Protein AF-A0A350Q6W4-F1 (afdb_monomer_lite)

Secondary structure (DSSP, 8-state):
--TT----TTEEEEEETTEEEEEEEHHHHHHHH-S------TT----PPP-------TTTTTTTT-S-TTS-HHHIIIIIIHHHHHH--HHHHHHH--

Foldseek 3Di:
DDPVPDDALQKDFDDDPRDTPDIDHPVVVCVVPPDDDDDDDNPDDDDPDDDDPDDDFQQCVVVVNPQDPPDDPVCSVPVGRVVSVVPDDPVSSVVRND

Sequence (98 aa):
MDTDRTIWSDGAVVVRAGRITEVGHRSTITKRHGDVKTLGGANSLVTPGFVNAHQHLTGDRLIRSCIPDNLVAREAIFNWAVPIHAAHTGDDDELSAT

Radius of gyration: 22.12 Å; chains: 1; bounding box: 45×29×52 Å

Structure (mmCIF, N/CA/C/O backbone):
data_AF-A0A350Q6W4-F1
#
_entry.id   AF-A0A350Q6W4-F1
#
loop_
_atom_site.group_PDB
_atom_site.id
_atom_site.type_symbol
_atom_site.label_atom_id
_atom_site.label_alt_id
_atom_site.label_comp_id
_atom_site.label_asym_id
_atom_site.label_entity_id
_atom_site.label_seq_id
_atom_site.pdbx_PDB_ins_code
_atom_site.Cartn_x
_atom_site.Cartn_y
_atom_site.Cartn_z
_atom_site.occupancy
_atom_site.B_iso_or_equiv
_atom_site.auth_seq_id
_atom_site.auth_comp_id
_atom_site.auth_asym_id
_atom_site.auth_atom_id
_atom_site.pdbx_PDB_model_num
ATOM 1 N N . MET A 1 1 ? -5.044 10.792 6.874 1.00 74.00 1 MET A N 1
ATOM 2 C CA . MET A 1 1 ? -4.740 10.660 8.314 1.00 74.00 1 MET A CA 1
ATOM 3 C C . MET A 1 1 ? -5.449 11.799 9.016 1.00 74.00 1 MET A C 1
ATOM 5 O O . MET A 1 1 ? -5.593 12.844 8.389 1.00 74.00 1 MET A O 1
ATOM 9 N N . ASP A 1 2 ? -5.971 11.589 10.218 1.00 87.62 2 ASP A N 1
ATOM 10 C CA . ASP A 1 2 ? -6.573 12.681 10.981 1.00 87.62 2 ASP A CA 1
ATOM 11 C C . ASP A 1 2 ? -5.498 13.690 11.414 1.00 87.62 2 ASP A C 1
ATOM 13 O O . ASP A 1 2 ? -4.300 13.390 11.404 1.00 87.62 2 ASP A O 1
ATOM 17 N N . THR A 1 3 ? -5.917 14.910 11.743 1.00 94.25 3 THR A N 1
ATOM 18 C CA . THR A 1 3 ? -5.007 15.998 12.136 1.00 94.25 3 THR A CA 1
ATOM 19 C C . THR A 1 3 ? -4.193 15.654 13.374 1.00 94.25 3 THR A C 1
ATOM 21 O O . THR A 1 3 ? -3.026 16.029 13.462 1.00 94.25 3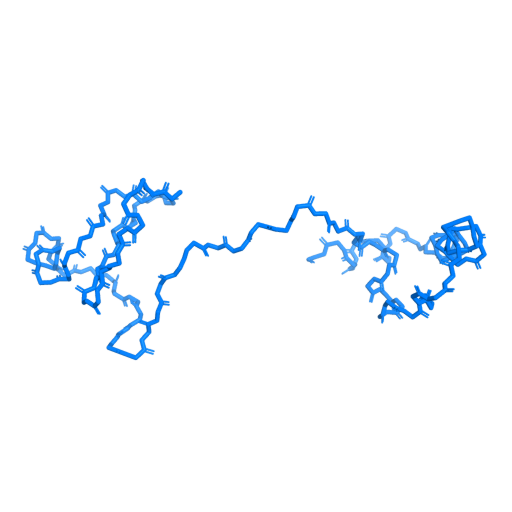 THR A O 1
ATOM 24 N N . ASP A 1 4 ? -4.786 14.879 14.278 1.00 94.94 4 ASP A N 1
ATOM 25 C CA . ASP A 1 4 ? -4.203 14.556 15.578 1.00 94.94 4 ASP A CA 1
ATOM 26 C C . ASP A 1 4 ? -3.266 13.344 15.514 1.00 94.94 4 ASP A C 1
ATOM 28 O O . ASP A 1 4 ? -2.612 13.014 16.503 1.00 94.94 4 ASP A O 1
ATOM 32 N N . ARG A 1 5 ? -3.161 12.694 14.341 1.00 92.12 5 ARG A N 1
ATOM 33 C CA . ARG A 1 5 ? -2.379 11.468 14.130 1.00 92.12 5 ARG A CA 1
ATOM 34 C C . ARG A 1 5 ? -2.736 10.402 15.167 1.00 92.12 5 ARG A C 1
ATOM 36 O O . ARG A 1 5 ? -1.849 9.819 15.791 1.00 92.12 5 ARG A O 1
ATOM 43 N N . THR A 1 6 ? -4.032 10.159 15.353 1.00 94.44 6 THR A N 1
ATOM 44 C CA . THR A 1 6 ? -4.534 9.275 16.407 1.00 94.44 6 THR A CA 1
ATOM 45 C C . THR A 1 6 ? -3.953 7.870 16.273 1.00 94.44 6 THR A C 1
ATOM 47 O O . THR A 1 6 ? -3.995 7.251 15.207 1.00 94.44 6 THR A O 1
ATOM 50 N N . ILE A 1 7 ? -3.459 7.340 17.393 1.00 94.69 7 ILE A N 1
ATOM 51 C CA . ILE A 1 7 ? -2.990 5.960 17.524 1.00 94.69 7 ILE A CA 1
ATOM 52 C C . ILE A 1 7 ? -3.859 5.247 18.561 1.00 94.69 7 ILE A C 1
ATOM 54 O O . ILE A 1 7 ? -3.944 5.670 19.712 1.00 94.69 7 ILE A O 1
ATOM 58 N N . TRP A 1 8 ? -4.456 4.124 18.165 1.00 95.44 8 TRP A N 1
ATOM 59 C CA . TRP A 1 8 ? -5.194 3.236 19.063 1.00 95.44 8 TRP A CA 1
ATOM 60 C C . TRP A 1 8 ? -4.311 2.041 19.448 1.00 95.44 8 TRP A C 1
ATOM 62 O O . TRP A 1 8 ? -4.182 1.099 18.671 1.00 95.44 8 TRP A O 1
ATOM 72 N N . SER A 1 9 ? -3.701 2.069 20.636 1.00 93.38 9 SER A N 1
ATOM 73 C CA . SER A 1 9 ? -2.792 1.009 21.117 1.00 93.38 9 SER A CA 1
ATOM 74 C C . SER A 1 9 ? -3.479 -0.344 21.372 1.00 93.38 9 SER A C 1
ATOM 76 O O . SER A 1 9 ? -2.863 -1.383 21.169 1.00 93.38 9 SER A O 1
ATOM 78 N N . ASP A 1 10 ? -4.761 -0.335 21.746 1.00 96.12 10 ASP A N 1
ATOM 79 C CA . ASP A 1 10 ? -5.666 -1.500 21.747 1.00 96.12 10 ASP A CA 1
ATOM 80 C C . ASP A 1 10 ? -6.902 -1.161 20.902 1.00 96.12 10 ASP A C 1
ATOM 82 O O . ASP A 1 10 ? -8.007 -0.915 21.400 1.00 96.12 10 ASP A O 1
ATOM 86 N N . GLY A 1 11 ? -6.657 -0.991 19.603 1.00 96.12 11 GLY A N 1
ATOM 87 C CA . GLY A 1 11 ? -7.646 -0.557 18.625 1.00 96.12 11 GLY A CA 1
ATOM 88 C C . GLY A 1 11 ? -8.359 -1.700 17.911 1.00 96.12 11 GLY A C 1
ATOM 89 O O . GLY A 1 11 ? -7.856 -2.816 17.802 1.00 96.12 11 GLY A O 1
ATOM 90 N N . ALA A 1 12 ? -9.529 -1.395 17.360 1.00 96.31 12 ALA A N 1
ATOM 91 C CA . ALA A 1 12 ? -10.198 -2.221 16.368 1.00 96.31 12 ALA A CA 1
ATOM 92 C C . ALA A 1 12 ? -10.752 -1.356 15.230 1.00 96.31 12 ALA A C 1
ATOM 94 O O . ALA A 1 12 ? -11.032 -0.166 15.397 1.00 96.31 12 ALA A O 1
ATOM 95 N N . VAL A 1 13 ? -10.917 -1.983 14.067 1.00 96.44 13 VAL A N 1
ATOM 96 C CA . VAL A 1 13 ? -11.507 -1.389 12.866 1.00 96.44 13 VAL A CA 1
ATOM 97 C C . VAL A 1 13 ? -12.654 -2.284 12.422 1.00 96.44 13 VAL A C 1
ATOM 99 O O . VAL A 1 13 ? -12.476 -3.491 12.261 1.00 96.44 13 VAL A O 1
ATOM 102 N N . VAL A 1 14 ? -13.829 -1.701 12.210 1.00 97.19 14 VAL A N 1
ATOM 103 C CA . VAL A 1 14 ? -14.993 -2.418 11.684 1.00 97.19 14 VAL A CA 1
ATOM 104 C C . VAL A 1 14 ? -15.074 -2.187 10.186 1.00 97.19 14 VAL A C 1
ATOM 106 O O . VAL A 1 14 ? -15.138 -1.044 9.731 1.00 97.19 14 VAL A O 1
ATOM 109 N N . VAL A 1 15 ? -15.101 -3.282 9.426 1.00 96.44 15 VAL A N 1
ATOM 110 C CA . VAL A 1 15 ? -15.235 -3.258 7.968 1.00 96.44 15 VAL A CA 1
ATOM 111 C C . VAL A 1 15 ? -16.533 -3.945 7.556 1.00 96.44 15 VAL A C 1
ATOM 113 O O . VAL A 1 15 ? -16.811 -5.078 7.956 1.00 96.44 15 VAL A O 1
ATOM 116 N N . ARG A 1 16 ? -17.332 -3.268 6.730 1.00 95.81 16 ARG A N 1
ATOM 117 C CA . ARG A 1 16 ? -18.574 -3.788 6.141 1.00 95.81 16 ARG A CA 1
ATOM 118 C C . ARG A 1 16 ? -18.579 -3.484 4.649 1.00 95.81 16 ARG A C 1
ATOM 120 O O . ARG A 1 16 ? -18.346 -2.344 4.263 1.00 95.81 16 ARG A O 1
ATOM 127 N N . ALA A 1 17 ? -18.820 -4.504 3.822 1.00 95.81 17 ALA A N 1
ATOM 128 C CA . ALA A 1 17 ? -18.889 -4.374 2.361 1.00 95.81 17 ALA A CA 1
ATOM 129 C C . ALA A 1 17 ? -17.730 -3.540 1.759 1.00 95.81 17 ALA A C 1
ATOM 131 O O . ALA A 1 17 ? -17.946 -2.634 0.960 1.00 95.81 17 ALA A O 1
ATOM 132 N N . GLY A 1 18 ? -16.494 -3.806 2.202 1.00 95.88 18 GLY A N 1
ATOM 133 C CA . GLY A 1 18 ? -15.291 -3.120 1.710 1.00 95.88 18 GLY A CA 1
ATOM 134 C C . GLY A 1 18 ? -15.058 -1.703 2.248 1.00 95.88 18 GLY A C 1
ATOM 135 O O . GLY A 1 18 ? -14.127 -1.040 1.803 1.00 95.88 18 GLY A O 1
ATOM 136 N N . ARG A 1 19 ? -15.860 -1.217 3.204 1.00 97.62 19 ARG A N 1
ATOM 137 C CA . ARG A 1 19 ? -15.710 0.123 3.796 1.00 97.62 19 ARG A CA 1
ATOM 138 C C . ARG A 1 19 ? -15.463 0.056 5.295 1.00 97.62 19 ARG A C 1
ATOM 140 O O . ARG A 1 19 ? -16.059 -0.766 5.987 1.00 97.62 19 ARG A O 1
ATOM 147 N N . ILE A 1 20 ? -14.621 0.958 5.793 1.00 96.81 20 ILE A N 1
ATOM 148 C CA . ILE A 1 20 ? -14.449 1.190 7.230 1.00 96.81 20 ILE A CA 1
ATOM 149 C C . ILE A 1 20 ? -15.679 1.942 7.736 1.00 96.81 20 ILE A C 1
ATOM 151 O O . ILE A 1 20 ? -15.976 3.032 7.249 1.00 96.81 20 ILE A O 1
ATOM 155 N N . THR A 1 21 ? -16.395 1.361 8.694 1.00 96.81 21 THR A N 1
ATOM 156 C CA . T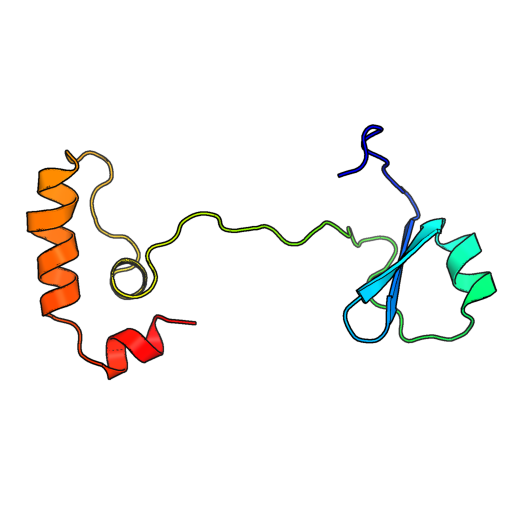HR A 1 21 ? -17.589 1.973 9.299 1.00 96.81 21 THR A CA 1
ATOM 157 C C . THR A 1 21 ? -17.333 2.496 10.705 1.00 96.81 21 THR A C 1
ATOM 159 O O . THR A 1 21 ? -18.087 3.335 11.181 1.00 96.81 21 THR A O 1
ATOM 162 N N . GLU A 1 22 ? -16.294 2.002 11.382 1.00 96.19 22 GLU A N 1
ATOM 163 C CA . GLU A 1 22 ? -15.942 2.434 12.733 1.00 96.19 22 GLU A CA 1
ATOM 164 C C . GLU A 1 22 ? -14.469 2.137 13.052 1.00 96.19 22 GLU A C 1
ATOM 166 O O . GLU A 1 22 ? -13.926 1.125 12.604 1.00 96.19 22 GLU A O 1
ATOM 171 N N . VAL A 1 23 ? -13.839 3.005 13.848 1.00 96.06 23 VAL A N 1
ATOM 172 C CA . VAL A 1 23 ? -12.488 2.843 14.407 1.00 96.06 23 VAL A CA 1
ATOM 173 C C . VAL A 1 23 ? -12.517 3.308 15.863 1.00 96.06 23 VAL A C 1
ATOM 175 O O . VAL A 1 23 ? -13.176 4.299 16.173 1.00 96.06 23 VAL A O 1
ATOM 178 N N . GLY A 1 24 ? -11.830 2.607 16.764 1.00 96.00 24 GLY A N 1
ATOM 179 C CA . GLY A 1 24 ? -11.803 2.966 18.183 1.00 96.00 24 GLY A CA 1
ATOM 180 C C . GLY A 1 24 ? -11.186 1.891 19.068 1.00 96.00 24 GLY A C 1
ATOM 181 O O . GLY A 1 24 ? -10.588 0.938 18.571 1.00 96.00 24 GLY A O 1
ATOM 182 N N . HIS A 1 25 ? -11.367 2.016 20.385 1.00 96.44 25 HIS A N 1
ATOM 183 C CA . HIS A 1 25 ? -10.928 0.993 21.335 1.00 96.44 25 HIS A CA 1
ATOM 184 C C . HIS A 1 25 ? -11.603 -0.355 21.070 1.00 96.44 25 HIS A C 1
ATOM 186 O O . HIS A 1 25 ? -12.831 -0.454 20.945 1.00 96.44 25 HIS A O 1
ATOM 192 N N . ARG A 1 26 ? -10.793 -1.416 21.060 1.00 95.06 26 ARG A N 1
ATOM 193 C CA . ARG A 1 26 ? -11.225 -2.794 20.826 1.00 95.06 26 ARG A CA 1
ATOM 194 C C . ARG A 1 26 ? -12.344 -3.209 21.769 1.00 95.06 26 ARG A C 1
ATOM 196 O O . ARG A 1 26 ? -13.331 -3.797 21.324 1.00 95.06 26 ARG A O 1
ATOM 203 N N . SER A 1 27 ? -12.208 -2.901 23.057 1.00 94.62 27 SER A N 1
ATOM 204 C CA . SER A 1 27 ? -13.193 -3.264 24.081 1.00 94.62 27 SER A CA 1
ATOM 205 C C . SER A 1 27 ? -14.573 -2.657 23.803 1.00 94.62 27 SER A C 1
ATOM 207 O O . SER A 1 27 ? -15.590 -3.331 23.966 1.00 94.62 27 SER A O 1
ATOM 209 N N . THR A 1 28 ? -14.625 -1.414 23.324 1.00 95.94 28 THR A N 1
ATOM 210 C CA . THR A 1 28 ? -15.869 -0.718 22.982 1.00 95.94 28 THR A CA 1
ATOM 211 C C . THR A 1 28 ? -16.483 -1.262 21.691 1.00 95.94 28 THR A C 1
ATOM 213 O O . THR A 1 28 ? -17.686 -1.518 21.642 1.00 95.94 28 THR A O 1
ATOM 216 N N . ILE A 1 29 ? -15.668 -1.487 20.655 1.00 95.50 29 ILE A N 1
ATOM 217 C CA . ILE A 1 29 ? -16.120 -2.044 19.370 1.00 95.50 29 ILE A CA 1
ATOM 218 C C . ILE A 1 29 ? -16.660 -3.465 19.542 1.00 95.50 29 ILE A C 1
ATOM 220 O O . ILE A 1 29 ? -17.768 -3.754 19.097 1.00 95.50 29 ILE A O 1
ATOM 224 N N . THR A 1 30 ? -15.930 -4.334 20.240 1.00 92.88 30 THR A N 1
ATOM 225 C CA . THR A 1 30 ? -16.327 -5.741 20.422 1.00 92.88 30 THR A CA 1
ATOM 226 C C . THR A 1 30 ? -17.670 -5.845 21.148 1.00 92.88 30 THR A C 1
ATOM 228 O O . THR A 1 30 ? -18.538 -6.612 20.742 1.00 92.88 30 THR A O 1
ATOM 231 N N . LYS A 1 31 ? -17.897 -5.007 22.172 1.00 94.94 31 LYS A N 1
ATOM 232 C CA . LYS A 1 31 ? -19.184 -4.950 22.886 1.00 94.94 31 LYS A CA 1
ATOM 233 C C . LYS A 1 31 ? -20.356 -4.537 21.991 1.00 94.94 31 LYS A C 1
ATOM 235 O O . LYS A 1 31 ? -21.457 -5.031 22.197 1.00 94.94 31 LYS A O 1
ATOM 240 N N . ARG A 1 32 ? -20.143 -3.633 21.026 1.00 95.75 32 ARG A N 1
ATOM 241 C CA . ARG A 1 32 ? -21.205 -3.136 20.131 1.00 95.75 32 ARG A CA 1
ATOM 242 C C . ARG A 1 32 ? -21.524 -4.069 18.968 1.00 95.75 32 ARG A C 1
ATOM 244 O O . ARG A 1 32 ? -22.672 -4.114 18.545 1.00 95.75 32 ARG A O 1
ATOM 251 N N . HIS A 1 33 ? -20.521 -4.761 18.429 1.00 92.62 33 HIS A N 1
ATOM 252 C CA . HIS A 1 33 ? -20.674 -5.554 17.201 1.00 92.62 33 HIS A CA 1
ATOM 253 C C . HIS A 1 33 ? -20.857 -7.055 17.448 1.00 92.62 33 HIS A C 1
ATOM 255 O O . HIS A 1 33 ? -21.212 -7.764 16.510 1.00 92.62 33 HIS A O 1
ATOM 261 N N . GLY A 1 34 ? -20.685 -7.525 18.688 1.00 83.62 34 GLY A N 1
ATOM 262 C CA . GLY A 1 34 ? -20.929 -8.917 19.066 1.00 83.62 34 GLY A CA 1
ATOM 263 C C . GLY A 1 34 ? -19.935 -9.893 18.433 1.00 83.62 34 GLY A C 1
ATOM 264 O O . GLY A 1 34 ? -18.774 -9.546 18.208 1.00 83.62 34 GLY A O 1
ATOM 265 N N . ASP A 1 35 ? -20.393 -11.119 18.167 1.00 85.50 35 ASP A N 1
ATOM 266 C CA . ASP A 1 35 ? -19.566 -12.160 17.555 1.00 85.50 35 ASP A CA 1
ATOM 267 C C . ASP A 1 35 ? -19.470 -11.957 16.037 1.00 85.50 35 ASP A C 1
ATOM 269 O O . ASP A 1 35 ? -20.417 -12.169 15.276 1.00 85.50 35 ASP A O 1
ATOM 273 N N . VAL A 1 36 ? -18.308 -11.482 15.600 1.00 91.19 36 VAL A N 1
ATOM 274 C CA . VAL A 1 36 ? -17.966 -11.243 14.200 1.00 91.19 36 VAL A CA 1
ATOM 275 C C . VAL A 1 36 ? -16.624 -11.886 13.901 1.00 91.19 36 VAL A C 1
ATOM 277 O O . VAL A 1 36 ? -15.748 -11.969 14.766 1.00 91.19 36 VAL A O 1
ATOM 280 N N . LYS A 1 37 ? -16.421 -12.277 12.637 1.00 94.62 37 LYS A N 1
ATOM 281 C CA . LYS A 1 37 ? -15.113 -12.748 12.179 1.00 94.62 37 LYS A CA 1
ATOM 282 C C . LYS A 1 37 ? -14.050 -11.710 12.536 1.00 94.62 37 LYS A C 1
ATOM 284 O O . LYS A 1 37 ? -14.046 -10.603 12.003 1.00 94.62 37 LYS A O 1
ATOM 289 N N . THR A 1 38 ? -13.147 -12.107 13.419 1.00 94.06 38 THR A N 1
ATOM 290 C CA . THR A 1 38 ? -12.055 -11.267 13.898 1.00 94.06 38 THR A CA 1
ATOM 291 C C . THR A 1 38 ? -10.764 -11.696 13.215 1.00 94.06 38 THR A C 1
ATOM 293 O O . THR A 1 38 ? -10.471 -12.886 13.116 1.00 94.06 38 THR A O 1
ATOM 296 N N . LEU A 1 39 ? -10.008 -10.722 12.715 1.00 94.88 39 LEU A N 1
ATOM 297 C CA . LEU A 1 39 ? -8.676 -10.909 12.145 1.00 94.88 39 LEU A CA 1
ATOM 298 C C . LEU A 1 39 ? -7.648 -10.188 13.024 1.00 94.88 39 LEU A C 1
ATOM 300 O O . LEU A 1 39 ? -7.960 -9.156 13.616 1.00 94.88 39 LEU A O 1
ATOM 304 N N . GLY A 1 40 ? -6.422 -10.712 13.075 1.00 92.62 40 GLY A N 1
ATOM 305 C CA . GLY A 1 40 ? -5.346 -10.163 13.906 1.00 92.62 40 GLY A CA 1
ATOM 306 C C . GLY A 1 40 ? -5.474 -10.517 15.393 1.00 92.62 40 GLY A C 1
ATOM 307 O O . GLY A 1 40 ? -6.204 -11.429 15.779 1.00 92.62 40 GLY A O 1
ATOM 308 N N . GLY A 1 41 ? -4.730 -9.813 16.244 1.00 91.94 41 GLY A N 1
ATOM 309 C CA . GLY A 1 41 ? -4.697 -10.039 17.688 1.00 91.94 41 GLY A CA 1
ATOM 310 C C . GLY A 1 41 ? -3.734 -9.090 18.397 1.00 91.94 41 GLY A C 1
ATOM 311 O O . GLY A 1 41 ? -3.308 -8.095 17.823 1.00 91.94 41 GLY A O 1
ATOM 312 N N . ALA A 1 42 ? -3.368 -9.413 19.641 1.00 92.69 42 ALA A N 1
ATOM 313 C CA . ALA A 1 42 ? -2.488 -8.574 20.465 1.00 92.69 42 ALA A CA 1
ATOM 314 C C . ALA A 1 42 ? -1.098 -8.321 19.844 1.00 92.69 42 ALA A C 1
ATOM 316 O O . ALA A 1 42 ? -0.452 -7.333 20.169 1.00 92.69 42 ALA A O 1
ATOM 317 N N . ASN A 1 43 ? -0.665 -9.188 18.923 1.00 95.38 43 ASN A N 1
ATOM 318 C CA . ASN A 1 43 ? 0.625 -9.096 18.235 1.00 95.38 43 ASN A CA 1
ATOM 319 C C . ASN A 1 43 ? 0.479 -8.606 16.783 1.00 95.38 43 ASN A C 1
ATOM 321 O O . ASN A 1 43 ? 1.320 -8.905 15.938 1.00 95.38 43 ASN A O 1
ATOM 325 N N . SER A 1 44 ? -0.621 -7.929 16.454 1.00 96.12 44 SER A N 1
ATOM 326 C CA . SER A 1 44 ? -0.896 -7.431 15.105 1.00 96.12 44 SER A CA 1
ATOM 327 C C . SER A 1 44 ? -0.991 -5.913 15.097 1.00 96.12 44 SER A C 1
ATOM 329 O O . SER A 1 44 ? -1.604 -5.317 15.977 1.00 96.12 44 SER A O 1
ATOM 331 N N . LEU A 1 45 ? -0.430 -5.300 14.056 1.00 95.69 45 LEU A N 1
ATOM 332 C CA . LEU A 1 45 ? -0.576 -3.879 13.769 1.00 95.69 45 LEU A CA 1
ATOM 333 C C . LEU A 1 45 ? -1.508 -3.703 12.569 1.00 95.69 45 LEU A C 1
ATOM 335 O O . LEU A 1 45 ? -1.384 -4.416 11.574 1.00 95.69 45 LEU A O 1
ATOM 339 N N . VAL A 1 46 ? -2.417 -2.734 12.655 1.00 95.25 46 VAL A N 1
ATOM 340 C CA . VAL A 1 46 ? -3.250 -2.313 11.527 1.00 95.25 46 VAL A CA 1
ATOM 341 C C . VAL A 1 46 ? -2.791 -0.933 11.080 1.00 95.25 46 VAL A C 1
ATOM 343 O O . VAL A 1 46 ? -2.772 0.008 11.871 1.00 95.25 46 VAL A O 1
ATOM 346 N N . THR A 1 47 ? -2.450 -0.811 9.803 1.00 94.69 47 THR A N 1
ATOM 347 C CA . THR A 1 47 ? -2.122 0.458 9.149 1.00 94.69 47 THR A CA 1
ATOM 348 C C . THR A 1 47 ? -3.002 0.632 7.916 1.00 94.69 47 THR A C 1
ATOM 350 O O . THR A 1 47 ? -3.552 -0.349 7.404 1.00 94.69 47 THR A O 1
ATOM 353 N N . PRO A 1 48 ? -3.132 1.855 7.379 1.00 93.31 48 PRO A N 1
ATOM 354 C CA . PRO A 1 48 ? -3.553 2.011 5.996 1.00 93.31 48 PRO A CA 1
ATOM 355 C C . PRO A 1 48 ? -2.649 1.185 5.072 1.00 93.31 48 PRO A C 1
ATOM 357 O O . PRO A 1 48 ? -1.452 1.038 5.339 1.00 93.31 48 PRO A O 1
ATOM 360 N N . GLY A 1 49 ? -3.220 0.664 3.987 1.00 95.44 49 GLY A N 1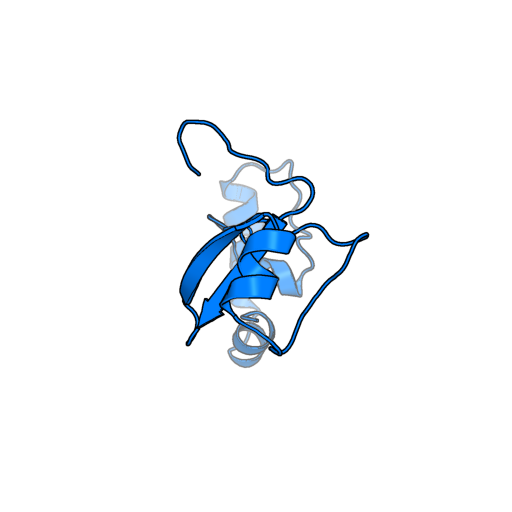
ATOM 361 C CA . GLY A 1 49 ? -2.421 0.090 2.910 1.00 95.44 49 GLY A CA 1
ATOM 362 C C . GLY A 1 49 ? -1.515 1.161 2.303 1.00 95.44 49 GLY A C 1
ATOM 363 O O . GLY A 1 49 ? -1.902 2.329 2.211 1.00 95.44 49 GLY A O 1
ATOM 364 N N . PHE A 1 50 ? -0.305 0.776 1.905 1.00 95.81 50 PHE A N 1
ATOM 365 C CA . PHE A 1 50 ? 0.597 1.701 1.229 1.00 95.81 50 PHE A CA 1
ATOM 366 C C . PHE A 1 50 ? 0.084 2.025 -0.176 1.00 95.81 50 PHE A C 1
ATOM 368 O O . PHE A 1 50 ? -0.393 1.147 -0.893 1.00 95.81 50 PHE A O 1
ATOM 375 N N . VAL A 1 51 ? 0.192 3.297 -0.562 1.00 95.69 51 VAL A N 1
ATOM 376 C CA . VAL A 1 51 ? -0.135 3.765 -1.911 1.00 95.69 51 VAL A CA 1
ATOM 377 C C . VAL A 1 51 ? 1.162 3.862 -2.697 1.00 95.69 51 VAL A C 1
ATOM 379 O O . VAL A 1 51 ? 2.008 4.702 -2.393 1.00 95.69 51 VAL A O 1
ATOM 382 N N . ASN A 1 52 ? 1.314 3.006 -3.704 1.00 93.00 52 ASN A N 1
ATOM 383 C CA . ASN A 1 52 ? 2.398 3.137 -4.665 1.00 93.00 52 ASN A CA 1
ATOM 384 C C . ASN A 1 52 ? 2.024 4.212 -5.694 1.00 93.00 52 ASN A C 1
ATOM 386 O O . ASN A 1 52 ? 1.168 3.988 -6.547 1.00 93.00 52 ASN A O 1
ATOM 390 N N . ALA A 1 53 ? 2.620 5.398 -5.564 1.00 96.00 53 ALA A N 1
ATOM 391 C CA . ALA A 1 53 ? 2.283 6.554 -6.393 1.00 96.00 53 ALA A CA 1
ATOM 392 C C . ALA A 1 53 ? 2.921 6.516 -7.792 1.00 96.00 53 ALA A C 1
ATOM 394 O O . ALA A 1 53 ? 2.491 7.265 -8.665 1.00 96.00 53 ALA A O 1
ATOM 395 N N . HIS A 1 54 ? 3.944 5.682 -8.005 1.00 92.69 54 HIS A N 1
ATOM 396 C CA . HIS A 1 54 ? 4.662 5.596 -9.274 1.00 92.69 54 HIS A CA 1
ATOM 397 C C . HIS A 1 54 ? 5.378 4.250 -9.403 1.00 92.69 54 HIS A C 1
ATOM 399 O O . HIS A 1 54 ? 6.263 3.942 -8.608 1.00 92.69 54 HIS A O 1
ATOM 405 N N . GLN A 1 55 ? 5.042 3.471 -10.433 1.00 87.25 55 GLN A N 1
ATOM 406 C CA . GLN A 1 55 ? 5.708 2.205 -10.738 1.00 87.25 55 GLN A CA 1
ATOM 407 C C . GLN A 1 55 ? 5.705 1.926 -12.241 1.00 87.25 55 GLN A C 1
ATOM 409 O O . GLN A 1 55 ? 4.709 2.163 -12.922 1.00 87.25 55 GLN A O 1
ATOM 414 N N . HIS A 1 56 ? 6.801 1.349 -12.732 1.00 86.50 56 HIS A N 1
ATOM 415 C CA . HIS A 1 56 ? 6.882 0.728 -14.052 1.00 86.50 56 HIS A CA 1
ATOM 416 C C . HIS A 1 56 ? 6.654 -0.784 -13.889 1.00 86.50 56 HIS A C 1
ATOM 418 O O . HIS A 1 56 ? 7.415 -1.446 -13.189 1.00 86.50 56 HIS A O 1
ATOM 424 N N . LEU A 1 57 ? 5.571 -1.324 -14.462 1.00 80.81 57 LEU A N 1
ATOM 425 C CA . LEU A 1 57 ? 5.119 -2.702 -14.197 1.00 80.81 57 LEU A CA 1
ATOM 426 C C . LEU A 1 57 ? 5.707 -3.740 -15.160 1.00 80.81 57 LEU A C 1
ATOM 428 O O . LEU A 1 57 ? 6.201 -4.771 -14.711 1.00 80.81 57 LEU A O 1
ATOM 432 N N . THR A 1 58 ? 5.663 -3.475 -16.466 1.00 80.69 58 THR A N 1
ATOM 433 C CA . THR A 1 58 ? 5.821 -4.544 -17.461 1.00 80.69 58 THR A CA 1
ATOM 434 C C . THR A 1 58 ? 7.254 -4.777 -17.940 1.00 80.69 58 THR A C 1
ATOM 436 O O . THR A 1 58 ? 7.619 -5.887 -18.298 1.00 80.69 58 THR A O 1
ATOM 439 N N . GLY A 1 59 ? 8.103 -3.746 -17.882 1.00 84.56 59 GLY A N 1
ATOM 440 C CA . GLY A 1 59 ? 9.523 -3.792 -18.255 1.00 84.56 59 GLY A CA 1
ATOM 441 C C . GLY A 1 59 ? 10.407 -4.330 -17.131 1.00 84.56 59 GLY A C 1
ATOM 442 O O . GLY A 1 59 ? 10.933 -5.444 -17.149 1.00 84.56 59 GLY A O 1
ATOM 443 N N . ASP A 1 60 ? 10.531 -3.495 -16.104 1.00 85.00 60 ASP A N 1
ATOM 444 C CA . ASP A 1 60 ? 11.519 -3.649 -15.039 1.00 85.00 60 ASP A CA 1
ATOM 445 C C . ASP A 1 60 ? 11.335 -4.917 -14.206 1.00 85.00 60 ASP A C 1
ATOM 447 O O . ASP A 1 60 ? 12.311 -5.486 -13.718 1.00 85.00 60 ASP A O 1
ATOM 451 N N . ARG A 1 61 ? 10.104 -5.406 -14.031 1.00 85.19 61 ARG A N 1
ATOM 452 C CA . ARG A 1 61 ? 9.860 -6.582 -13.188 1.00 85.19 61 ARG A CA 1
ATOM 453 C C . ARG A 1 61 ? 10.429 -7.865 -13.792 1.00 85.19 61 ARG A C 1
ATOM 455 O O . ARG A 1 61 ? 10.976 -8.684 -13.053 1.00 85.19 61 ARG A O 1
ATOM 462 N N . LEU A 1 62 ? 10.345 -8.021 -15.113 1.00 88.88 62 LEU A N 1
ATOM 463 C CA . LEU A 1 62 ? 10.843 -9.205 -15.824 1.00 88.88 62 LEU A CA 1
ATOM 464 C C . LEU A 1 62 ? 12.368 -9.294 -15.783 1.00 88.88 62 LEU A C 1
ATOM 466 O O . LEU A 1 62 ? 12.934 -10.379 -15.657 1.00 88.88 62 LEU A O 1
ATOM 470 N N . ILE A 1 63 ? 13.032 -8.140 -15.778 1.00 89.25 63 ILE A N 1
ATOM 471 C CA . ILE A 1 63 ? 14.490 -8.043 -15.674 1.00 89.25 63 ILE A CA 1
ATOM 472 C C . ILE A 1 63 ? 14.990 -7.845 -14.235 1.00 89.25 63 ILE A C 1
ATOM 474 O O . ILE A 1 63 ? 16.186 -7.648 -14.022 1.00 89.25 63 ILE A O 1
ATOM 478 N N . ARG A 1 64 ? 14.095 -7.894 -13.239 1.00 87.06 64 ARG A N 1
ATOM 479 C CA . ARG A 1 64 ? 14.394 -7.640 -11.817 1.00 87.06 64 ARG A CA 1
ATOM 480 C C . ARG A 1 64 ? 15.130 -6.315 -11.578 1.00 87.06 64 ARG A C 1
ATOM 482 O O . ARG A 1 64 ? 16.079 -6.267 -10.800 1.00 87.06 64 ARG A O 1
ATOM 489 N N . SER A 1 65 ? 14.690 -5.257 -12.258 1.00 85.00 65 SER A N 1
ATOM 490 C CA . SER A 1 65 ? 15.218 -3.894 -12.132 1.00 85.00 65 SER A CA 1
ATOM 491 C C . SER A 1 65 ? 16.737 -3.810 -12.333 1.00 85.00 65 SER A C 1
ATOM 493 O O . SER A 1 65 ? 17.423 -3.095 -11.613 1.00 85.00 65 SER A O 1
ATOM 495 N N . CYS A 1 66 ? 17.284 -4.547 -13.306 1.00 88.75 66 CYS A N 1
ATOM 496 C CA . CYS A 1 66 ? 18.727 -4.576 -13.569 1.00 88.75 66 CYS A CA 1
ATOM 497 C C . CYS A 1 66 ? 19.287 -3.329 -14.281 1.00 88.75 66 CYS A C 1
ATOM 499 O O . CYS A 1 66 ? 20.486 -3.289 -14.555 1.00 88.75 66 CYS A O 1
ATOM 501 N N . ILE A 1 67 ? 18.452 -2.323 -14.576 1.00 91.88 67 ILE A N 1
ATOM 502 C CA . ILE A 1 67 ? 18.907 -1.036 -15.117 1.00 91.88 67 ILE A CA 1
ATOM 503 C C . ILE A 1 67 ? 19.779 -0.348 -14.051 1.00 91.88 67 ILE A C 1
ATOM 505 O O . ILE A 1 67 ? 19.289 -0.128 -12.942 1.00 91.88 67 ILE A O 1
ATOM 509 N N . PRO A 1 68 ? 21.046 0.002 -14.347 1.00 92.75 68 PRO A N 1
ATOM 510 C CA . PRO A 1 68 ? 21.908 0.657 -13.369 1.00 92.75 68 PRO A CA 1
ATOM 511 C C . PRO A 1 68 ? 21.335 2.008 -12.916 1.00 92.75 68 PRO A C 1
ATOM 513 O O . PRO A 1 68 ? 20.878 2.816 -13.728 1.00 92.75 68 PRO A O 1
ATOM 516 N N . ASP A 1 69 ? 21.381 2.265 -11.610 1.00 91.38 69 ASP A N 1
ATOM 517 C CA . ASP A 1 69 ? 20.806 3.454 -10.966 1.00 91.38 69 ASP A CA 1
ATOM 518 C C . ASP A 1 69 ? 21.656 4.724 -11.142 1.00 91.38 69 ASP A C 1
ATOM 520 O O . ASP A 1 69 ? 21.190 5.837 -10.901 1.00 91.38 69 ASP A O 1
ATOM 524 N N . ASN A 1 70 ? 22.898 4.569 -11.600 1.00 95.00 70 ASN A N 1
ATOM 525 C CA . ASN A 1 70 ? 23.871 5.640 -11.791 1.00 95.00 70 ASN A CA 1
ATOM 526 C C . ASN A 1 70 ? 23.930 6.187 -13.232 1.00 95.00 70 ASN A C 1
ATOM 528 O O . ASN A 1 70 ? 24.895 6.867 -13.590 1.00 95.00 70 ASN A O 1
ATOM 532 N N . LEU A 1 71 ? 22.918 5.906 -14.058 1.00 95.19 71 LEU A N 1
ATOM 533 C CA . LEU A 1 71 ? 22.819 6.401 -15.432 1.00 95.19 71 LEU A CA 1
ATOM 534 C C . LEU A 1 71 ? 22.047 7.719 -15.514 1.00 95.19 71 LEU A C 1
ATOM 536 O O . LEU A 1 71 ? 21.125 7.994 -14.746 1.00 95.19 71 LEU A O 1
ATOM 540 N N . VAL A 1 72 ? 22.363 8.527 -16.525 1.00 97.19 72 VAL A N 1
ATOM 541 C CA . VAL A 1 72 ? 21.502 9.658 -16.892 1.00 97.19 72 VAL A CA 1
ATOM 542 C C . VAL A 1 72 ? 20.197 9.148 -17.506 1.00 97.19 72 VAL A C 1
ATOM 544 O O . VAL A 1 72 ? 20.189 8.158 -18.234 1.00 97.19 72 VAL A O 1
ATOM 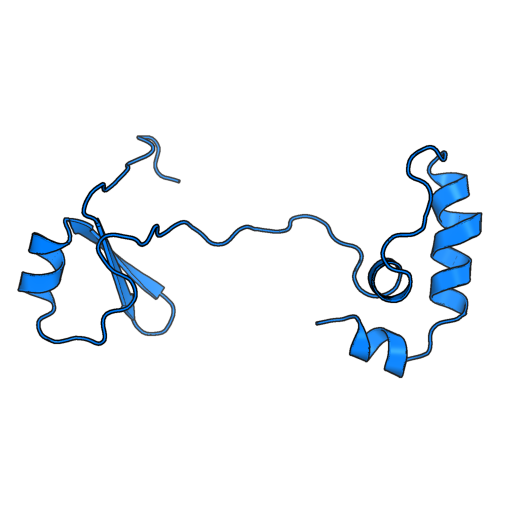547 N N . ALA A 1 73 ? 19.089 9.865 -17.287 1.00 94.12 73 ALA A N 1
ATOM 548 C CA . ALA A 1 73 ? 17.751 9.421 -17.698 1.00 94.12 73 ALA A CA 1
ATOM 549 C C . ALA A 1 73 ? 17.655 9.006 -19.177 1.00 94.12 73 ALA A C 1
ATOM 551 O O . ALA A 1 73 ? 17.009 8.019 -19.509 1.00 94.12 73 ALA A O 1
ATOM 552 N N . ARG A 1 74 ? 18.332 9.728 -20.079 1.00 96.62 74 ARG A N 1
ATOM 553 C CA . ARG A 1 74 ? 18.347 9.384 -21.509 1.00 96.62 74 ARG A CA 1
ATOM 554 C C . ARG A 1 74 ? 18.958 8.004 -21.759 1.00 96.62 74 ARG A C 1
ATOM 556 O O . ARG A 1 74 ? 18.436 7.257 -22.573 1.00 96.62 74 ARG A O 1
ATOM 563 N N . GLU A 1 75 ? 20.040 7.672 -21.070 1.00 97.00 75 GLU A N 1
ATOM 564 C CA . GLU A 1 75 ? 20.702 6.380 -21.218 1.00 97.00 75 GLU A CA 1
ATOM 565 C C . GLU A 1 75 ? 19.858 5.255 -20.610 1.00 97.00 75 GLU A C 1
ATOM 567 O O . GLU A 1 75 ? 19.606 4.259 -21.284 1.00 97.00 75 GLU A O 1
ATOM 572 N N . ALA A 1 76 ? 19.325 5.456 -19.401 1.00 94.00 76 ALA A N 1
ATOM 573 C CA . ALA A 1 76 ? 18.409 4.506 -18.765 1.00 94.00 76 ALA A CA 1
ATOM 574 C C . ALA A 1 76 ? 17.169 4.216 -19.635 1.00 94.00 76 ALA A C 1
ATOM 576 O O . ALA A 1 76 ? 16.719 3.078 -19.734 1.00 94.00 76 ALA A O 1
ATOM 577 N N . ILE A 1 77 ? 16.628 5.228 -20.318 1.00 93.81 77 ILE A N 1
ATOM 578 C CA . ILE A 1 77 ? 15.447 5.058 -21.170 1.00 93.81 77 ILE A CA 1
ATOM 579 C C . ILE A 1 77 ? 15.811 4.389 -22.497 1.00 93.81 77 ILE A C 1
ATOM 581 O O . ILE A 1 77 ? 15.252 3.350 -22.837 1.00 93.81 77 ILE A O 1
ATOM 585 N N . PHE A 1 78 ? 16.717 4.980 -23.275 1.00 96.19 78 PHE A N 1
ATOM 586 C CA . PHE A 1 78 ? 16.893 4.578 -24.672 1.00 96.19 78 PHE A CA 1
ATOM 587 C C . PHE A 1 78 ? 17.846 3.401 -24.857 1.00 96.19 78 PHE A C 1
ATOM 589 O O . PHE A 1 78 ? 17.686 2.659 -25.824 1.00 96.19 78 PHE A O 1
ATOM 596 N N . ASN A 1 79 ? 18.794 3.198 -23.939 1.00 95.62 79 ASN A N 1
ATOM 597 C CA . ASN A 1 79 ? 19.738 2.085 -24.033 1.00 95.62 79 ASN A CA 1
ATOM 598 C C . ASN A 1 79 ? 19.285 0.862 -23.224 1.00 95.62 79 ASN A C 1
ATOM 600 O O . ASN A 1 79 ? 19.804 -0.225 -23.462 1.00 95.62 79 ASN A O 1
ATOM 604 N N . TRP A 1 80 ? 18.325 1.022 -22.303 1.00 93.62 80 TRP A N 1
ATOM 605 C CA . TRP A 1 80 ? 17.818 -0.070 -21.468 1.00 93.62 80 TRP A CA 1
ATOM 606 C C . TRP A 1 80 ? 16.307 -0.255 -21.597 1.00 93.62 80 TRP A C 1
ATOM 608 O O . TRP A 1 80 ? 15.877 -1.232 -22.206 1.00 93.62 80 TRP A O 1
ATOM 618 N N . ALA A 1 81 ? 15.492 0.667 -21.072 1.00 92.50 81 ALA A N 1
ATOM 619 C CA . ALA A 1 81 ? 14.042 0.466 -20.980 1.00 92.50 81 ALA A CA 1
ATOM 620 C C . ALA A 1 81 ? 13.380 0.207 -22.347 1.00 92.50 81 ALA A C 1
ATOM 622 O O . ALA A 1 81 ? 12.582 -0.717 -22.485 1.00 92.50 81 ALA A O 1
ATOM 623 N N . VAL A 1 82 ? 13.734 0.982 -23.378 1.00 94.38 82 VAL A N 1
ATOM 624 C CA . VAL A 1 82 ? 13.185 0.817 -24.733 1.00 94.38 82 VAL A CA 1
ATOM 625 C C . VAL A 1 82 ? 13.542 -0.553 -25.333 1.00 94.38 82 VAL A C 1
ATOM 627 O O . VAL A 1 82 ? 12.614 -1.252 -25.740 1.00 94.38 82 VAL A O 1
ATOM 630 N N . PRO A 1 83 ? 14.819 -0.989 -25.372 1.00 94.12 83 PRO A N 1
ATOM 631 C CA . PRO A 1 83 ? 15.168 -2.342 -25.808 1.00 94.12 83 PRO A CA 1
ATOM 632 C C . PRO A 1 83 ? 14.473 -3.463 -25.029 1.00 94.12 83 PRO A C 1
ATOM 634 O O . PRO A 1 83 ? 14.069 -4.448 -25.639 1.00 94.12 83 PRO A O 1
ATOM 637 N N . ILE A 1 84 ? 14.310 -3.311 -23.710 1.00 92.25 84 ILE A N 1
ATOM 638 C CA . ILE A 1 84 ? 13.606 -4.287 -22.865 1.00 92.25 84 ILE A CA 1
ATOM 639 C C . ILE A 1 84 ? 12.156 -4.424 -23.327 1.00 92.25 84 ILE A C 1
ATOM 641 O O . ILE A 1 84 ? 11.731 -5.512 -23.697 1.00 92.25 84 ILE A O 1
ATOM 645 N N . HIS A 1 85 ? 11.426 -3.310 -23.412 1.00 91.62 85 HIS A N 1
ATOM 646 C CA . HIS A 1 85 ? 10.042 -3.324 -23.882 1.00 91.62 85 HIS A CA 1
ATOM 647 C C . HIS A 1 85 ? 9.907 -3.820 -25.328 1.00 91.62 85 HIS A C 1
ATOM 649 O O . HIS A 1 85 ? 8.938 -4.498 -25.647 1.00 91.62 85 HIS A O 1
ATOM 655 N N . ALA A 1 86 ? 10.874 -3.528 -26.203 1.00 93.81 86 ALA A N 1
ATOM 656 C CA . ALA A 1 86 ? 10.868 -4.018 -27.581 1.00 93.81 86 ALA A CA 1
ATOM 657 C C . ALA A 1 86 ? 11.052 -5.543 -27.689 1.00 93.81 86 ALA A C 1
ATOM 659 O O . ALA A 1 86 ? 10.672 -6.128 -28.701 1.00 93.81 86 ALA A O 1
ATOM 660 N N . ALA A 1 87 ? 11.648 -6.177 -26.676 1.00 92.75 87 ALA A N 1
ATOM 661 C CA . ALA A 1 87 ? 11.831 -7.623 -26.616 1.00 92.75 87 ALA A CA 1
ATOM 662 C C . ALA A 1 87 ? 10.630 -8.363 -25.999 1.00 92.75 87 ALA A C 1
ATOM 664 O O . ALA A 1 87 ? 10.584 -9.589 -26.081 1.00 92.75 87 ALA A O 1
ATOM 665 N N . HIS A 1 88 ? 9.686 -7.646 -25.382 1.00 91.44 88 HIS A N 1
ATOM 666 C CA . HIS A 1 88 ? 8.528 -8.241 -24.723 1.00 91.44 88 HIS A CA 1
ATOM 667 C C . HIS A 1 88 ? 7.425 -8.597 -25.716 1.00 91.44 88 HIS A C 1
ATOM 669 O O . HIS A 1 88 ? 7.180 -7.909 -26.709 1.00 91.44 88 HIS A O 1
ATOM 675 N N . THR A 1 89 ? 6.732 -9.685 -25.411 1.00 92.88 89 THR A N 1
ATOM 676 C CA . THR A 1 89 ? 5.481 -10.077 -26.052 1.00 92.88 89 THR A CA 1
ATOM 677 C C . THR A 1 89 ? 4.279 -9.634 -25.214 1.00 92.88 89 THR A C 1
ATOM 679 O O . THR A 1 89 ? 4.423 -9.188 -24.077 1.00 92.88 89 THR A O 1
ATOM 682 N N . GLY A 1 90 ? 3.066 -9.784 -25.757 1.00 92.50 90 GLY A N 1
ATOM 683 C CA . GLY A 1 90 ? 1.844 -9.536 -24.983 1.00 92.50 90 GLY A CA 1
ATOM 684 C C . GLY A 1 90 ? 1.716 -10.446 -23.754 1.00 92.50 90 GLY A C 1
ATOM 685 O O . GLY A 1 90 ? 1.265 -9.989 -22.708 1.00 92.50 90 GLY A O 1
ATOM 686 N N . ASP A 1 91 ? 2.177 -11.695 -23.856 1.00 94.19 91 ASP A N 1
ATOM 687 C CA . ASP A 1 91 ? 2.160 -12.655 -22.745 1.00 94.19 91 ASP A CA 1
ATOM 688 C C . ASP A 1 91 ? 3.126 -12.227 -21.623 1.00 94.19 91 ASP A C 1
ATOM 690 O O . ASP A 1 91 ? 2.828 -12.393 -20.438 1.00 94.19 91 ASP A O 1
ATOM 694 N N . ASP A 1 92 ? 4.269 -11.628 -21.979 1.00 93.25 92 ASP A N 1
ATOM 695 C CA . ASP A 1 92 ? 5.231 -11.078 -21.015 1.00 93.25 92 ASP A CA 1
ATOM 696 C C . ASP A 1 92 ? 4.641 -9.874 -20.259 1.00 93.25 92 ASP A C 1
ATOM 698 O O . ASP A 1 92 ? 4.780 -9.759 -19.033 1.00 93.25 92 ASP A O 1
ATOM 702 N N . ASP A 1 93 ? 3.935 -8.993 -20.972 1.00 90.12 93 ASP A N 1
ATOM 703 C CA . ASP A 1 93 ? 3.219 -7.864 -20.373 1.00 90.12 93 ASP A CA 1
ATOM 704 C C . ASP A 1 93 ? 2.099 -8.347 -19.432 1.00 90.12 93 ASP A C 1
ATOM 706 O O . ASP A 1 93 ? 1.968 -7.828 -18.321 1.00 90.12 93 ASP A O 1
ATOM 710 N N . GLU A 1 94 ? 1.324 -9.369 -19.816 1.00 91.31 94 GLU A N 1
ATOM 711 C CA . GLU A 1 94 ? 0.277 -9.951 -18.962 1.00 91.31 94 GLU A CA 1
ATOM 712 C C . GLU A 1 94 ? 0.865 -10.577 -17.690 1.00 91.31 94 GLU A C 1
ATOM 714 O O . GLU A 1 94 ? 0.389 -10.309 -16.582 1.00 91.31 94 GLU A O 1
ATOM 719 N N . LEU A 1 95 ? 1.940 -11.360 -17.822 1.00 90.19 95 LEU A N 1
ATOM 720 C CA . LEU A 1 95 ? 2.612 -12.008 -16.695 1.00 90.19 95 LEU A CA 1
ATOM 721 C C . LEU A 1 95 ? 3.123 -10.989 -15.662 1.00 90.19 95 LEU A C 1
ATOM 723 O O . LEU A 1 95 ? 3.064 -11.220 -14.449 1.00 90.19 95 LEU A O 1
ATOM 727 N N . SER A 1 96 ? 3.646 -9.860 -16.136 1.00 89.25 96 SER A N 1
ATOM 728 C CA . SER A 1 96 ? 4.295 -8.845 -15.304 1.00 89.25 96 SER A CA 1
ATOM 729 C C . SER A 1 96 ? 3.335 -7.814 -14.697 1.00 89.25 96 SER A C 1
ATOM 731 O O . SER A 1 96 ? 3.688 -7.192 -13.689 1.00 89.25 96 SER A O 1
ATOM 733 N N . ALA A 1 97 ? 2.113 -7.691 -15.223 1.00 84.62 97 ALA A N 1
ATOM 734 C CA . ALA A 1 97 ? 1.087 -6.731 -14.801 1.00 84.62 97 ALA A CA 1
ATOM 735 C C . ALA A 1 97 ? 0.395 -7.024 -13.446 1.00 84.62 97 ALA A C 1
ATOM 737 O O . ALA A 1 97 ? -0.602 -6.373 -13.126 1.00 84.62 97 ALA A O 1
ATOM 738 N N . THR A 1 98 ? 0.892 -7.983 -12.653 1.00 69.56 98 THR A N 1
ATOM 739 C CA . THR A 1 98 ? 0.247 -8.462 -11.407 1.00 69.56 98 THR A CA 1
ATOM 740 C C . THR A 1 98 ? 0.625 -7.736 -10.119 1.00 69.56 98 THR A C 1
ATOM 742 O O . THR A 1 98 ? 1.758 -7.223 -10.002 1.00 69.56 98 THR A O 1
#

pLDDT: mean 92.49, std 4.83, range [69.56, 97.62]

=== Feature glossary ===
Legend for the data blocks above and below:

— What the protein is —

The amino-acid sequence is the protein's primary structure: the linear order of residues from the N-terminus to the C-terminus, w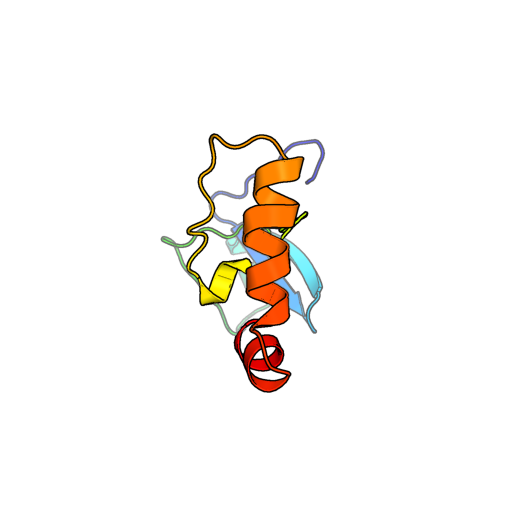ritten in one-letter code. Everything else here — the 3D coordinates, the secondary structure, the domain annotations — is ultimately a consequence of this string.

Database cross-references. InterPro integrates a dozen domain/family signature databases into unified entries with residue-range hits. GO terms attach function/process/location labels with evidence codes. CATH codes position the fold in a four-level structural taxonomy. Organism is the NCBI-taxonomy species name.

— Where its atoms are —

The mmCIF block holds the 3D Cartesian coordinates of each backbone atom (N, Cα, C, O) in ångströms. mmCIF is the PDB's canonical archive format — a tagged-loop text representation of the atomic model.

The six renders are orthographic views along the three Cartesian axes in both directions. Representation (cartoon, sticks, or surface) and color scheme (sequence-rainbow 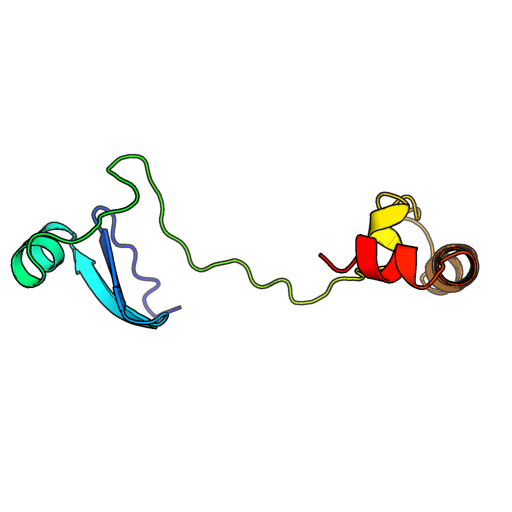or by-chain) vary across proteins so the training set covers all the common visualization conventions.

— Local backbone conformation —

Secondary structure is the local, repeating backbone conformation. DSSP classifies it into eight states by reading the hydrogen-bond network: three helix types (H, G, I), two β types (E, B), two non-regular types (T, S), and unstructured coil (-).

SS3 is a coarse helix/strand/coil call (letters a/b/c) made by the P-SEA algorithm from inter-Cα distances and dihedrals. It is less detailed than DSSP but needs only Cα positions.

Backbone dihedral angles. Every residue except chain termini has a φ (preceding-C → N → Cα → C) and a ψ (N → Cα → C → next-N). They are reported in degrees following the IUPAC sign convention. Secondary structure is essentially a statement about which (φ, ψ) basin each residue occupies.

— Global shape and packing —

The geometric summary reports three shape descriptors. Rg (radius of gyration) measures how spread out the Cα atoms are about their centre of mass; compact globular proteins have small Rg, elongated or unfolded ones large. Cα contacts (<8 Å, |i−j|>4) count long-range residue pairs in spatial proximity — high for tightly packed folds, near zero for rods or random coil. The bounding-box extents give the protein's footprint along x, y, z in Å.

Solvent accessibility: the surface area of each residue that a 1.4 Å water probe can touch, in Å². When only backbone atoms are present the absolute values are lower than full-atom SASA (side chains contribute most of the area) and are flagged as backbone-only.

Plot images: a contact map (which residues are close in 3D, as an N×N binary image), a Ramachandran scatter (backbone torsion angles, revealing secondary-structure composition at a glance), and — for AlphaFold structures — a PAE heatmap (pairwise prediction confidence).

— Structural neighborhood —

Foldseek's 3Di representation compresses backbone geometry into a per-residue letter drawn from a learned twenty-state alphabet. It captures the tertiary interaction pattern around each residue — which residues are packed against it in space, regardless of where they are in sequence.

Structural nearest neighbors (via Foldseek easy-search vs the PDB). Reported per hit: target PDB id, E-value, and alignment TM-score. A TM-score above ~0.5 is the conventional threshold for 'same fold'.

— Confidence and disorder —

pLDDT (predicted Local Distance Difference Test) is AlphaFold's per-residue confidence score, ranging from 0 to 100. Values above 90 indicate high confidence (typically well-packed cores); 70–90 is confident; 50–70 low confidence; below 50 usually means the region is disordered or the prediction is unreliable there. AlphaFold stores pLDDT in the mmCIF B-factor column.

For experimental (PDB) structures, the B-factor (temperature factor) quantifies the positional spread of each atom in the crystal — a combination of thermal vibration and static disorder — in units of Å². High B-factors mark flexible loops or poorly resolved regions; low B-factors mark the rigid, well-ordered core.

Predicted Aligned Error (PAE) is an AlphaFold confidence matrix: entry (i, j) is the expected error in the position of residue j, in ångströms, when the prediction is superimposed on the true structure at residue i. Low PAE within a block of residues means that block is internally rigid and well-predicted; high PAE between two blocks means their relative placement is uncertain even if each block individually is confident.